Protein AF-A0A535CBQ9-F1 (afdb_monomer_lite)

Radius of gyration: 22.95 Å; chains: 1; bounding box: 47×66×48 Å

Sequence (112 aa):
VPNEHPYEIINRTLRLMNREAAGLNPALQIRPWIQDFGFGPFRKYTATDIHAEMKALRDNGADGWMIWNAAARFTVGALGPPRAGENAGPMTSAPSSAPSGAPAAASPPASP

pLDDT: mean 85.19, std 14.38, range [51.88, 98.06]

Secondary structure (DSSP, 8-state):
-GGG-HHHHHHHHHHHHHHHHHHH-TT-----EEE-S--TTSPPP-HHHHHHHHHHHHHTT----EEE-TT----GGGS-SPPTT--SS---PPP----------PPPPPP-

Foldseek 3Di:
DCLVCLQVVLLVVLVVVQVVCCVVPVPDADAEEGEAADDDPDDTRALVSRVSNVVSCVVSPHPYYHYDDPVPDHRPSNVDDDDVPDDPDDDDDDPDPDPDDDDDDDDDDDDD

Structure (mmCIF, N/CA/C/O backbone):
data_AF-A0A535CBQ9-F1
#
_entry.id   AF-A0A535CBQ9-F1
#
loop_
_atom_site.group_PDB
_atom_site.id
_atom_site.type_symbol
_atom_site.label_atom_id
_atom_site.label_alt_id
_atom_site.label_comp_id
_atom_site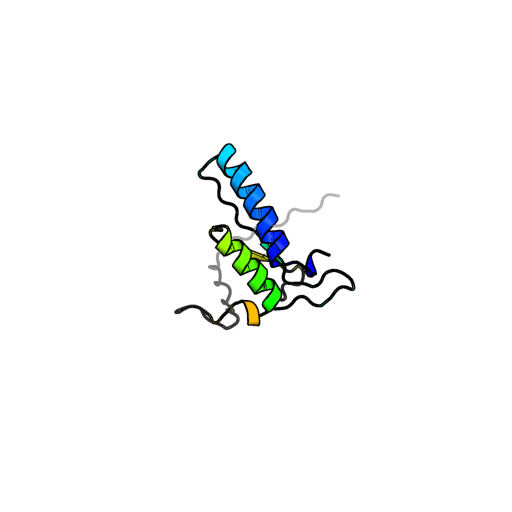.label_asym_id
_atom_site.label_entity_id
_atom_site.label_seq_id
_atom_site.pdbx_PDB_ins_code
_atom_site.Cartn_x
_atom_site.Cartn_y
_atom_site.Cartn_z
_atom_site.occupancy
_atom_site.B_iso_or_equiv
_atom_site.auth_seq_id
_atom_site.auth_comp_id
_atom_site.auth_asym_id
_atom_site.auth_atom_id
_atom_site.pdbx_PDB_model_num
ATOM 1 N N . VAL A 1 1 ? 16.676 0.262 2.140 1.00 74.38 1 VAL A N 1
ATOM 2 C CA . VAL A 1 1 ? 16.004 1.439 1.509 1.00 74.38 1 VAL A CA 1
ATOM 3 C C . VAL A 1 1 ? 14.507 1.153 1.399 1.00 74.38 1 VAL A C 1
ATOM 5 O O . VAL A 1 1 ? 14.196 -0.029 1.338 1.00 74.38 1 VAL A O 1
ATOM 8 N N . PRO A 1 2 ? 13.561 2.123 1.396 1.00 72.69 2 PRO A N 1
ATOM 9 C CA . PRO A 1 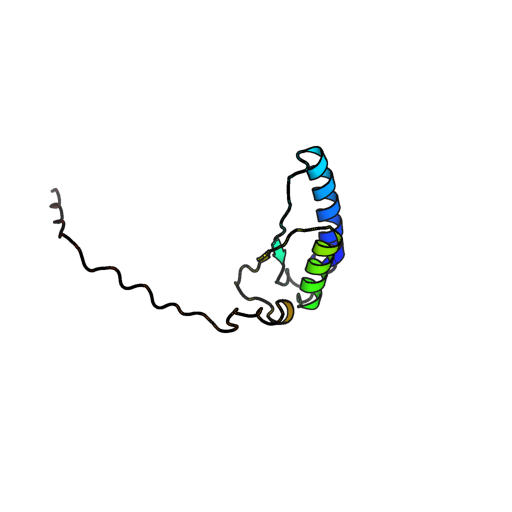2 ? 12.132 1.786 1.430 1.00 72.69 2 PRO A CA 1
ATOM 10 C C . PRO A 1 2 ? 11.666 0.782 0.368 1.00 72.69 2 PRO A C 1
ATOM 12 O O . PRO A 1 2 ? 10.974 -0.178 0.689 1.00 72.69 2 PRO A O 1
ATOM 15 N N . ASN A 1 3 ? 12.175 0.916 -0.858 1.00 80.88 3 ASN A N 1
ATOM 16 C CA . ASN A 1 3 ? 11.904 -0.006 -1.963 1.00 80.88 3 ASN A CA 1
ATOM 17 C C . ASN A 1 3 ? 12.283 -1.474 -1.693 1.00 80.88 3 ASN A C 1
ATOM 19 O O . ASN A 1 3 ? 11.853 -2.350 -2.430 1.00 80.88 3 ASN A O 1
ATOM 23 N N . GLU A 1 4 ? 13.101 -1.779 -0.688 1.00 87.94 4 GLU A N 1
ATOM 24 C CA . GLU A 1 4 ? 13.526 -3.150 -0.365 1.00 87.94 4 GLU A CA 1
ATOM 25 C C . GLU A 1 4 ? 12.613 -3.836 0.655 1.00 87.94 4 GLU A C 1
ATOM 27 O O . GLU A 1 4 ? 12.726 -5.042 0.844 1.00 87.94 4 GLU A O 1
ATOM 32 N N . HIS A 1 5 ? 11.693 -3.089 1.271 1.00 93.31 5 HIS A N 1
ATOM 33 C CA . HIS A 1 5 ? 10.844 -3.570 2.360 1.00 93.31 5 HIS A CA 1
ATOM 34 C C . HIS A 1 5 ? 9.375 -3.136 2.195 1.00 93.31 5 HIS A C 1
ATOM 36 O O . HIS A 1 5 ? 8.824 -2.490 3.095 1.00 93.31 5 HIS A O 1
ATOM 42 N N . PRO A 1 6 ? 8.735 -3.439 1.045 1.00 94.81 6 PRO A N 1
ATOM 43 C CA . PRO A 1 6 ? 7.378 -2.976 0.747 1.00 94.81 6 PRO A CA 1
ATOM 44 C C . PRO A 1 6 ? 6.365 -3.435 1.807 1.00 94.81 6 PRO A C 1
ATOM 46 O O . PRO A 1 6 ? 5.586 -2.636 2.325 1.00 94.81 6 PRO A O 1
ATOM 49 N N . TYR A 1 7 ? 6.419 -4.703 2.224 1.00 97.19 7 TYR A N 1
ATOM 50 C CA . TYR A 1 7 ? 5.514 -5.211 3.256 1.00 97.19 7 TYR A CA 1
ATOM 51 C C . TYR A 1 7 ? 5.829 -4.619 4.635 1.00 97.19 7 TYR A C 1
ATOM 53 O O . TYR A 1 7 ? 4.937 -4.141 5.335 1.00 97.19 7 TYR A O 1
ATOM 61 N N . GLU A 1 8 ? 7.091 -4.677 5.066 1.00 97.31 8 GLU A N 1
ATOM 62 C CA . GLU A 1 8 ? 7.479 -4.395 6.449 1.00 97.31 8 GLU A CA 1
ATOM 63 C C . GLU A 1 8 ? 7.242 -2.937 6.822 1.00 97.31 8 GLU A C 1
ATOM 65 O O . GLU A 1 8 ? 6.835 -2.655 7.952 1.00 97.31 8 GLU A O 1
ATOM 70 N N . ILE A 1 9 ? 7.470 -2.021 5.879 1.00 95.31 9 ILE A N 1
ATOM 71 C CA . ILE A 1 9 ? 7.249 -0.594 6.099 1.00 95.31 9 ILE A CA 1
ATOM 72 C C . ILE A 1 9 ? 5.767 -0.331 6.311 1.00 95.31 9 ILE A C 1
ATOM 74 O O . ILE A 1 9 ? 5.413 0.205 7.359 1.00 95.31 9 ILE A O 1
ATOM 78 N N . ILE A 1 10 ? 4.908 -0.776 5.391 1.00 96.81 10 ILE A N 1
ATOM 79 C CA . ILE A 1 10 ? 3.455 -0.600 5.504 1.00 96.81 10 ILE A CA 1
ATOM 80 C C . ILE A 1 10 ? 2.914 -1.274 6.766 1.00 96.81 10 ILE A C 1
ATOM 82 O O . ILE A 1 10 ? 2.129 -0.685 7.506 1.00 96.81 10 ILE A O 1
ATOM 86 N N . ASN A 1 11 ? 3.369 -2.492 7.061 1.00 98.00 11 ASN A N 1
ATOM 87 C CA . ASN A 1 11 ? 2.929 -3.222 8.242 1.00 98.00 11 ASN A CA 1
ATOM 88 C C . ASN A 1 11 ? 3.317 -2.490 9.533 1.00 98.00 11 ASN A C 1
ATOM 90 O O . ASN A 1 11 ? 2.507 -2.366 10.449 1.00 98.00 11 ASN A O 1
ATOM 94 N N . ARG A 1 12 ? 4.546 -1.975 9.628 1.00 97.44 12 ARG A N 1
ATOM 95 C CA . ARG A 1 12 ? 4.991 -1.252 10.824 1.00 97.44 12 ARG A CA 1
ATOM 96 C C . ARG A 1 12 ? 4.282 0.092 10.975 1.00 97.44 12 ARG A C 1
ATOM 98 O O . ARG A 1 12 ? 3.871 0.420 12.088 1.00 97.44 12 ARG A O 1
ATOM 105 N N . THR A 1 13 ? 4.156 0.863 9.895 1.00 96.19 13 THR A N 1
ATOM 106 C CA . THR A 1 13 ? 3.539 2.195 9.940 1.00 96.19 13 THR A CA 1
ATOM 107 C C . THR A 1 13 ? 2.056 2.098 10.251 1.00 96.19 13 THR A C 1
ATOM 109 O O . THR A 1 13 ? 1.590 2.785 11.156 1.00 96.19 13 THR A O 1
ATOM 112 N N . LEU A 1 14 ? 1.324 1.197 9.598 1.00 96.69 14 LEU A N 1
ATOM 113 C CA . LEU A 1 14 ? -0.118 1.109 9.784 1.00 96.69 14 LEU A CA 1
ATOM 114 C C . LEU A 1 14 ? -0.496 0.561 11.168 1.00 96.69 14 LEU A C 1
ATOM 116 O O . LEU A 1 14 ? -1.426 1.079 11.776 1.00 96.69 14 LEU A O 1
ATOM 120 N N . ARG A 1 15 ? 0.268 -0.384 11.741 1.00 96.88 15 ARG A N 1
ATOM 121 C CA . ARG A 1 15 ? 0.080 -0.793 13.152 1.00 96.88 15 ARG A CA 1
ATOM 122 C C . ARG A 1 15 ? 0.223 0.373 14.112 1.00 96.88 15 ARG A C 1
ATOM 124 O O . ARG A 1 15 ? -0.577 0.513 15.034 1.00 96.88 15 ARG A O 1
ATOM 131 N N . LEU A 1 16 ? 1.268 1.177 13.912 1.00 97.00 16 LEU A N 1
ATOM 132 C CA . LEU A 1 16 ? 1.522 2.345 14.741 1.00 97.00 16 LEU A CA 1
ATOM 133 C C . LEU A 1 16 ? 0.360 3.330 14.614 1.00 97.00 16 LEU A C 1
ATOM 135 O O . LEU A 1 16 ? -0.248 3.684 15.616 1.00 97.00 16 LEU A O 1
ATOM 139 N N . MET A 1 17 ? 0.011 3.706 13.386 1.00 96.00 17 MET A N 1
ATOM 140 C CA . MET A 1 17 ? -1.033 4.692 13.128 1.00 96.00 17 MET A CA 1
ATOM 141 C C . MET A 1 17 ? -2.411 4.227 13.610 1.00 96.00 17 MET A C 1
ATOM 143 O O . MET A 1 17 ? -3.122 5.026 14.206 1.00 96.00 17 MET A O 1
ATOM 147 N N . ASN A 1 18 ? -2.774 2.953 13.433 1.00 95.12 18 ASN A N 1
ATOM 148 C CA . ASN A 1 18 ? -4.039 2.406 13.936 1.00 95.12 18 ASN A CA 1
ATOM 149 C C . ASN A 1 18 ? -4.118 2.461 15.467 1.00 95.12 18 ASN A C 1
ATOM 151 O O . ASN A 1 18 ? -5.170 2.778 16.020 1.00 95.12 18 ASN A O 1
ATOM 155 N N . ARG A 1 19 ? -3.007 2.189 16.165 1.00 94.81 19 ARG A N 1
ATOM 156 C CA . ARG A 1 19 ? -2.950 2.300 17.627 1.00 94.81 19 ARG A CA 1
ATOM 157 C C . ARG A 1 19 ? -3.153 3.743 18.087 1.00 94.81 19 ARG A C 1
ATOM 159 O O . ARG A 1 19 ? -3.948 3.977 18.991 1.00 94.81 19 ARG A O 1
ATOM 166 N N . GLU A 1 20 ? -2.453 4.692 17.468 1.00 95.44 20 GLU A N 1
ATOM 167 C CA . GLU A 1 20 ? -2.603 6.113 17.807 1.00 95.44 20 GLU A CA 1
ATOM 168 C C . GLU A 1 20 ? -4.016 6.621 17.463 1.00 95.44 20 GLU A C 1
ATOM 170 O O . GLU A 1 20 ? -4.642 7.316 18.259 1.00 95.44 20 GLU A O 1
ATOM 175 N N . ALA A 1 21 ? -4.568 6.206 16.317 1.00 94.75 21 ALA A N 1
ATOM 176 C CA . ALA A 1 21 ? -5.922 6.548 15.889 1.00 94.75 21 ALA A CA 1
ATOM 177 C C . ALA A 1 21 ? -6.986 6.077 16.887 1.00 94.75 21 ALA A C 1
ATOM 179 O O . ALA A 1 21 ? -7.874 6.854 17.234 1.00 94.75 21 ALA A O 1
ATOM 180 N N . ALA A 1 22 ? -6.867 4.849 17.401 1.00 92.88 22 ALA A N 1
ATOM 181 C CA . ALA A 1 22 ? -7.800 4.302 18.384 1.00 92.88 22 ALA A CA 1
ATOM 182 C C . ALA A 1 22 ? -7.843 5.120 19.688 1.00 92.88 22 ALA A C 1
ATOM 184 O O . ALA A 1 22 ? -8.902 5.222 20.305 1.00 92.88 22 ALA A O 1
ATOM 185 N N . GLY A 1 23 ? -6.717 5.724 20.088 1.00 93.25 23 GLY A N 1
ATOM 186 C CA . GLY A 1 23 ? -6.648 6.613 21.251 1.00 93.25 23 GLY A CA 1
ATOM 187 C C . GLY A 1 23 ? -7.260 7.999 21.021 1.00 93.25 23 GLY A C 1
ATOM 188 O O . GLY A 1 23 ? -7.654 8.653 21.982 1.00 93.25 23 GLY A O 1
ATOM 189 N N . LEU A 1 24 ? -7.358 8.444 19.763 1.00 94.44 24 LEU A N 1
ATOM 190 C CA . LEU A 1 24 ? -7.899 9.755 19.388 1.00 94.44 24 LEU A CA 1
ATOM 191 C C . LEU A 1 24 ? -9.394 9.693 19.063 1.00 94.44 24 LEU A C 1
ATOM 193 O O . LEU A 1 24 ? -10.185 10.482 19.574 1.00 94.44 24 LEU A O 1
ATOM 197 N N . ASN A 1 25 ? -9.778 8.774 18.179 1.00 93.94 25 ASN A N 1
ATOM 198 C CA . ASN A 1 25 ? -11.151 8.551 17.757 1.00 93.94 25 ASN A CA 1
ATOM 199 C C . ASN A 1 25 ? -11.288 7.119 17.206 1.00 93.94 25 ASN A C 1
ATOM 201 O O . ASN A 1 25 ? -10.780 6.846 16.116 1.00 93.94 25 ASN A O 1
ATOM 205 N N . PRO A 1 26 ? -12.030 6.225 17.884 1.00 89.56 26 PRO A N 1
ATOM 206 C CA . PRO A 1 26 ? -12.236 4.849 17.429 1.00 89.56 26 PRO A CA 1
ATOM 207 C C . PRO A 1 26 ? -12.882 4.705 16.042 1.00 89.56 26 PRO A C 1
ATOM 209 O O . PRO A 1 26 ? -12.762 3.650 15.429 1.00 89.56 26 PRO A O 1
ATOM 212 N N . ALA A 1 27 ? -13.567 5.737 15.539 1.00 93.12 27 ALA A N 1
ATOM 213 C CA . ALA A 1 27 ? -14.165 5.738 14.202 1.00 93.12 27 ALA A CA 1
ATOM 214 C C . ALA A 1 27 ? -13.204 6.218 13.096 1.00 93.12 27 ALA A C 1
ATOM 216 O O . ALA A 1 27 ? -13.576 6.230 11.922 1.00 93.12 27 ALA A O 1
ATOM 217 N N . LEU A 1 28 ? -11.989 6.657 13.443 1.00 93.62 28 LEU A N 1
ATOM 218 C CA . LEU A 1 28 ? -11.018 7.147 12.470 1.00 93.62 28 LEU A CA 1
ATOM 219 C C . LEU A 1 28 ? -10.489 5.992 11.617 1.00 93.62 28 LEU A C 1
ATOM 221 O O . LEU A 1 28 ? -10.030 4.977 12.133 1.00 93.62 28 LEU A O 1
ATOM 225 N N . GLN A 1 29 ? -10.498 6.185 10.299 1.00 92.50 29 GLN A N 1
ATOM 226 C CA . GLN A 1 29 ? -9.972 5.220 9.339 1.00 92.50 29 GLN A CA 1
ATOM 227 C C . GLN A 1 29 ? -8.800 5.806 8.557 1.00 92.50 29 GLN A C 1
ATOM 229 O O . GLN A 1 29 ? -8.858 6.939 8.078 1.00 92.50 29 GLN A O 1
ATOM 234 N N . ILE A 1 30 ? -7.754 5.006 8.378 1.00 94.69 30 ILE A N 1
ATOM 235 C CA . ILE A 1 30 ? -6.567 5.368 7.603 1.00 94.69 30 ILE A CA 1
ATOM 236 C C . ILE A 1 30 ? -6.638 4.661 6.249 1.00 94.69 30 ILE A C 1
ATOM 238 O O . ILE A 1 30 ? -6.764 3.439 6.196 1.00 94.69 30 ILE A O 1
ATOM 242 N N . ARG A 1 31 ? -6.533 5.424 5.152 1.00 95.62 31 ARG A N 1
ATOM 243 C CA . ARG A 1 31 ? -6.503 4.904 3.771 1.00 95.62 31 ARG A CA 1
ATOM 244 C C . ARG A 1 31 ? -5.204 5.319 3.083 1.00 95.62 31 ARG A C 1
ATOM 246 O O . ARG A 1 31 ? -5.111 6.446 2.595 1.00 95.62 31 ARG A O 1
ATOM 253 N N . PRO A 1 32 ? -4.182 4.450 3.083 1.00 95.75 32 PRO A N 1
ATOM 254 C CA . PRO A 1 32 ? -2.865 4.802 2.568 1.00 95.75 32 PRO A CA 1
ATOM 255 C C . PRO A 1 32 ? -2.822 4.955 1.049 1.00 95.75 32 PRO A C 1
ATOM 257 O O . PRO A 1 32 ? -3.582 4.322 0.309 1.00 95.75 32 PRO A O 1
ATOM 260 N N . TRP A 1 33 ? -1.878 5.773 0.592 1.00 96.06 33 TRP A N 1
ATOM 261 C CA . TRP A 1 33 ? -1.424 5.775 -0.794 1.00 96.06 33 TRP A CA 1
ATOM 262 C C . TRP A 1 33 ? -0.182 4.887 -0.891 1.00 96.06 33 TRP A C 1
ATOM 264 O O . TRP A 1 33 ? 0.746 5.056 -0.101 1.00 96.06 33 TRP A O 1
ATOM 274 N N . ILE A 1 34 ? -0.182 3.940 -1.826 1.00 95.56 34 ILE A N 1
ATOM 275 C CA . ILE A 1 34 ? 0.887 2.958 -2.039 1.00 95.56 34 ILE A CA 1
ATOM 276 C C . ILE A 1 34 ? 1.681 3.271 -3.306 1.00 95.56 34 ILE A C 1
ATOM 278 O O . ILE A 1 34 ? 1.155 3.856 -4.256 1.00 95.56 34 ILE A O 1
ATOM 282 N N . GLN A 1 35 ? 2.962 2.922 -3.300 1.00 94.19 35 GLN A N 1
ATOM 283 C CA . GLN A 1 35 ? 3.918 3.341 -4.321 1.00 94.19 35 GLN A CA 1
ATOM 284 C C . GLN A 1 35 ? 3.867 2.424 -5.551 1.00 94.19 35 GLN A C 1
ATOM 286 O O . GLN A 1 35 ? 3.767 1.210 -5.429 1.00 94.19 35 GLN A O 1
ATOM 291 N N . ASP A 1 36 ? 4.019 2.996 -6.748 1.00 95.12 36 ASP A N 1
ATOM 292 C CA . ASP A 1 36 ? 4.212 2.234 -7.993 1.00 95.12 36 ASP A CA 1
ATOM 293 C C . ASP A 1 36 ? 5.324 2.844 -8.858 1.00 95.12 36 ASP A C 1
ATOM 295 O O . ASP A 1 36 ? 5.151 3.168 -10.029 1.00 95.12 36 ASP A O 1
ATOM 299 N N . PHE A 1 37 ? 6.484 3.091 -8.249 1.00 92.50 37 PHE A N 1
ATOM 300 C CA . PHE A 1 37 ? 7.679 3.564 -8.949 1.00 92.50 37 PHE A CA 1
ATOM 301 C C . PHE A 1 37 ? 8.962 3.140 -8.229 1.00 92.50 37 PHE A C 1
ATOM 303 O O . PHE A 1 37 ? 8.972 2.811 -7.045 1.00 92.50 37 PHE A O 1
ATOM 310 N N . GLY A 1 38 ? 10.076 3.134 -8.963 1.00 88.00 38 GLY A N 1
ATOM 311 C CA . GLY A 1 38 ? 11.412 2.965 -8.394 1.00 88.00 38 GLY A CA 1
ATOM 312 C C . GLY A 1 38 ? 11.942 4.285 -7.832 1.00 88.00 38 GLY A C 1
ATOM 313 O O . GLY A 1 38 ? 11.750 5.330 -8.446 1.00 88.00 38 GLY A O 1
ATOM 314 N N . PHE A 1 39 ? 12.632 4.245 -6.693 1.00 83.06 39 PHE A N 1
ATOM 315 C CA . PHE A 1 39 ? 13.322 5.406 -6.139 1.00 83.06 39 PHE A CA 1
ATOM 316 C C . PHE A 1 39 ? 14.811 5.329 -6.494 1.00 83.06 39 PHE A C 1
ATOM 318 O O . PHE A 1 39 ? 15.437 4.297 -6.273 1.00 83.06 39 PHE A O 1
ATOM 325 N N . GLY A 1 40 ? 15.386 6.408 -7.030 1.00 83.50 40 GLY A N 1
ATOM 326 C CA . GLY A 1 40 ? 16.832 6.538 -7.251 1.00 83.50 40 GLY A CA 1
ATOM 327 C C . GLY A 1 40 ? 17.490 5.383 -8.037 1.00 83.50 40 GLY A C 1
ATOM 328 O O . GLY A 1 40 ? 16.866 4.813 -8.932 1.00 83.50 40 GLY A O 1
ATOM 329 N N . PRO A 1 41 ? 18.754 5.031 -7.722 1.00 84.88 41 PRO A N 1
ATOM 330 C CA . PRO A 1 41 ? 19.498 3.959 -8.391 1.00 84.88 41 PRO A CA 1
ATOM 331 C C . PRO A 1 41 ? 19.175 2.555 -7.841 1.00 84.88 41 PRO A C 1
ATOM 333 O O . PRO A 1 41 ? 19.923 1.610 -8.086 1.00 84.88 41 PRO A O 1
ATOM 336 N N . PHE A 1 42 ? 18.109 2.410 -7.048 1.00 85.00 42 PHE A N 1
ATOM 337 C CA . PHE A 1 42 ? 17.757 1.140 -6.415 1.00 85.00 42 PHE A CA 1
ATOM 338 C C . PHE A 1 42 ? 17.041 0.202 -7.391 1.00 85.00 42 PHE A C 1
ATOM 340 O O . PHE A 1 42 ? 16.743 0.549 -8.537 1.00 85.00 42 PHE A O 1
ATOM 347 N N . ARG A 1 43 ? 16.761 -1.024 -6.934 1.00 88.06 43 ARG A N 1
ATOM 348 C CA . ARG A 1 43 ? 16.054 -2.020 -7.745 1.00 88.06 43 ARG A CA 1
ATOM 349 C C . ARG A 1 43 ? 14.726 -1.475 -8.281 1.00 88.06 43 ARG A C 1
ATOM 351 O O . ARG A 1 43 ? 14.054 -0.661 -7.640 1.00 88.06 43 ARG A O 1
ATOM 358 N N . LYS A 1 44 ? 14.314 -1.999 -9.437 1.00 88.50 44 LYS A N 1
ATOM 359 C CA . LYS A 1 44 ? 12.999 -1.704 -10.010 1.00 88.50 44 LYS A CA 1
ATOM 360 C C . LYS A 1 44 ? 11.894 -2.158 -9.057 1.00 88.50 44 LYS A C 1
ATOM 362 O O . LYS A 1 44 ? 11.992 -3.224 -8.448 1.00 88.50 44 LYS A O 1
ATOM 367 N N . TYR A 1 45 ? 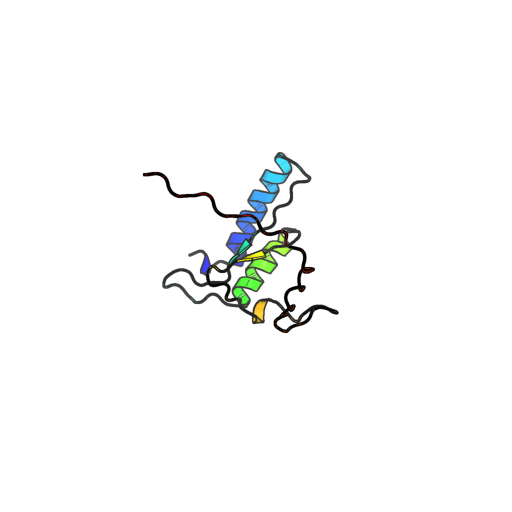10.863 -1.329 -8.975 1.00 92.62 45 TYR A N 1
ATOM 368 C CA . TYR A 1 45 ? 9.619 -1.640 -8.288 1.00 92.62 45 TYR A CA 1
ATOM 369 C C . TYR A 1 45 ? 8.728 -2.458 -9.229 1.00 92.62 45 TYR A C 1
ATOM 371 O O . TYR A 1 45 ? 8.706 -2.206 -10.436 1.00 92.62 45 TYR A O 1
ATOM 379 N N . THR A 1 46 ? 8.071 -3.483 -8.703 1.00 94.69 46 THR A N 1
ATOM 380 C CA . THR A 1 46 ? 7.391 -4.522 -9.485 1.00 94.69 46 THR A CA 1
ATOM 381 C C . THR A 1 46 ? 5.986 -4.790 -8.959 1.00 94.69 46 THR A C 1
ATOM 383 O O . THR A 1 46 ? 5.634 -4.373 -7.859 1.00 94.69 46 THR A O 1
ATOM 386 N N . ALA A 1 47 ? 5.191 -5.556 -9.714 1.00 96.00 47 ALA A N 1
ATOM 387 C CA . ALA A 1 47 ? 3.861 -5.981 -9.272 1.00 96.00 47 ALA A CA 1
ATOM 388 C C . ALA A 1 47 ? 3.896 -6.722 -7.922 1.00 96.00 47 ALA A C 1
ATOM 390 O O . ALA A 1 47 ? 3.036 -6.490 -7.078 1.00 96.00 47 ALA A O 1
ATOM 391 N N . THR A 1 48 ? 4.924 -7.547 -7.691 1.00 95.94 48 THR A N 1
ATOM 392 C CA . THR A 1 48 ? 5.129 -8.267 -6.426 1.00 95.94 48 THR A CA 1
ATOM 393 C C . THR A 1 48 ? 5.279 -7.316 -5.242 1.00 95.94 48 THR A C 1
ATOM 395 O O . THR A 1 48 ? 4.778 -7.602 -4.158 1.00 95.94 48 THR A O 1
ATOM 398 N N . ASP A 1 49 ? 5.933 -6.174 -5.448 1.00 96.00 49 ASP A N 1
ATOM 399 C CA . AS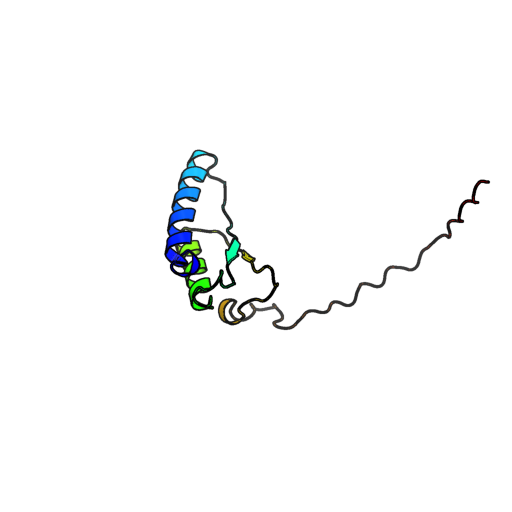P A 1 49 ? 6.136 -5.175 -4.398 1.00 96.00 49 ASP A CA 1
ATOM 400 C C . ASP A 1 49 ? 4.817 -4.492 -4.037 1.00 96.00 49 ASP A C 1
ATOM 402 O O . ASP A 1 49 ? 4.455 -4.417 -2.865 1.00 96.00 49 ASP A O 1
ATOM 406 N N . ILE A 1 50 ? 4.034 -4.116 -5.050 1.00 96.56 50 ILE A N 1
ATOM 407 C CA . ILE A 1 50 ? 2.701 -3.533 -4.859 1.00 96.56 50 ILE A CA 1
ATOM 408 C C . ILE A 1 50 ? 1.787 -4.539 -4.146 1.00 96.56 50 ILE A C 1
ATOM 410 O O . ILE A 1 50 ? 1.084 -4.187 -3.202 1.00 96.56 50 ILE A O 1
ATOM 414 N N . HIS A 1 51 ? 1.814 -5.817 -4.540 1.00 97.00 51 HIS A N 1
ATOM 415 C CA . HIS A 1 51 ? 1.052 -6.872 -3.861 1.00 97.00 51 HIS A CA 1
ATOM 416 C C . HIS A 1 51 ? 1.490 -7.073 -2.412 1.00 97.00 51 HIS A C 1
ATOM 418 O O . HIS A 1 51 ? 0.642 -7.334 -1.558 1.00 97.00 51 HIS A O 1
ATOM 424 N N . ALA A 1 52 ? 2.780 -6.922 -2.113 1.00 97.75 52 ALA A N 1
ATOM 425 C CA . ALA A 1 52 ? 3.289 -6.968 -0.750 1.00 97.75 52 ALA A CA 1
ATOM 426 C C . ALA A 1 52 ? 2.749 -5.797 0.095 1.00 97.75 52 ALA A C 1
ATOM 428 O O . ALA A 1 52 ? 2.297 -6.026 1.218 1.00 97.75 52 ALA A O 1
ATOM 429 N N . GLU A 1 53 ? 2.687 -4.578 -0.453 1.00 97.31 53 GLU A N 1
ATOM 430 C CA . GLU A 1 53 ? 2.049 -3.431 0.213 1.00 97.31 53 GLU A CA 1
ATOM 431 C C . GLU A 1 53 ? 0.541 -3.663 0.414 1.00 97.31 53 GLU A C 1
ATOM 433 O O . GLU A 1 53 ? 0.040 -3.533 1.530 1.00 97.31 53 GLU A O 1
ATOM 438 N N . MET A 1 54 ? -0.185 -4.110 -0.619 1.00 96.88 54 MET A N 1
ATOM 439 C CA . MET A 1 54 ? -1.613 -4.456 -0.518 1.00 96.88 54 MET A CA 1
ATOM 440 C C . MET A 1 54 ? -1.884 -5.539 0.534 1.00 96.88 54 MET A C 1
ATOM 442 O O . MET A 1 54 ? -2.895 -5.487 1.241 1.00 96.88 54 MET A O 1
ATOM 446 N N . LYS A 1 55 ? -0.995 -6.533 0.642 1.00 97.56 55 LYS A N 1
ATOM 447 C CA . LYS A 1 55 ? -1.083 -7.578 1.664 1.00 97.56 55 LYS A CA 1
ATOM 448 C C . LYS A 1 55 ? -0.891 -6.985 3.057 1.00 97.56 55 LYS A C 1
ATOM 450 O O . LYS A 1 55 ? -1.713 -7.247 3.927 1.00 97.56 55 LYS A O 1
ATOM 455 N N . ALA A 1 56 ? 0.135 -6.159 3.259 1.00 98.06 56 ALA A N 1
ATOM 456 C CA . ALA A 1 56 ? 0.373 -5.496 4.539 1.00 98.06 56 ALA A CA 1
ATOM 457 C C . ALA A 1 56 ? -0.814 -4.620 4.962 1.00 98.06 56 ALA A C 1
ATOM 459 O O . ALA A 1 56 ? -1.200 -4.634 6.128 1.00 98.06 56 ALA A O 1
ATOM 460 N N . LEU A 1 57 ? -1.436 -3.902 4.025 1.00 97.75 57 LEU A N 1
ATOM 461 C CA . LEU A 1 57 ? -2.652 -3.131 4.284 1.00 97.75 57 LEU A CA 1
ATOM 462 C C . LEU A 1 57 ? -3.798 -4.019 4.783 1.00 97.75 57 LEU A C 1
ATOM 464 O O . LEU A 1 57 ? -4.414 -3.720 5.805 1.00 97.75 57 LEU A O 1
ATOM 468 N N . ARG A 1 58 ? -4.048 -5.137 4.092 1.00 96.56 58 ARG A N 1
ATOM 469 C CA . ARG A 1 58 ? -5.096 -6.099 4.458 1.00 96.56 58 ARG A CA 1
ATOM 470 C C . ARG A 1 58 ? -4.851 -6.720 5.830 1.00 96.56 58 ARG A C 1
ATOM 472 O O . ARG A 1 58 ? -5.768 -6.773 6.643 1.00 96.56 58 ARG A O 1
ATOM 479 N N . ASP A 1 59 ? -3.619 -7.138 6.101 1.00 97.94 59 ASP A N 1
ATOM 480 C CA . ASP A 1 59 ? -3.233 -7.764 7.371 1.00 97.94 59 ASP A CA 1
ATOM 481 C C . ASP A 1 59 ? -3.362 -6.804 8.568 1.00 97.94 59 ASP A C 1
ATOM 483 O O . ASP A 1 59 ? -3.399 -7.245 9.714 1.00 97.94 59 ASP A O 1
ATOM 487 N N . ASN A 1 60 ? -3.449 -5.496 8.309 1.00 97.06 60 ASN A N 1
ATOM 488 C CA . ASN A 1 60 ? -3.644 -4.454 9.316 1.00 97.06 60 ASN A CA 1
ATOM 489 C C . ASN A 1 60 ? -5.040 -3.813 9.263 1.00 97.06 60 ASN A C 1
ATOM 491 O O . ASN A 1 60 ? -5.244 -2.756 9.856 1.00 97.06 60 ASN A O 1
ATOM 495 N N . GLY A 1 61 ? -5.998 -4.445 8.576 1.00 95.00 61 GLY A N 1
ATOM 496 C CA . GLY A 1 61 ? -7.400 -4.025 8.580 1.00 95.00 61 GLY A CA 1
ATOM 497 C C . GLY A 1 61 ? -7.672 -2.708 7.851 1.00 95.00 61 GLY A C 1
ATOM 498 O O . GLY A 1 61 ? -8.609 -2.005 8.209 1.00 95.00 61 GLY A O 1
ATOM 499 N N . ALA A 1 62 ? -6.855 -2.337 6.859 1.00 95.44 62 ALA A N 1
ATOM 500 C CA . ALA A 1 62 ? -7.134 -1.155 6.051 1.00 95.44 62 ALA A CA 1
ATOM 501 C C . ALA A 1 62 ? -8.383 -1.359 5.180 1.00 95.44 62 ALA A C 1
ATOM 503 O O . ALA A 1 62 ? -8.420 -2.247 4.323 1.00 95.44 62 ALA A O 1
ATOM 504 N N . ASP A 1 63 ? -9.346 -0.449 5.310 1.00 91.25 63 ASP A N 1
ATOM 505 C CA . ASP A 1 63 ? -10.522 -0.371 4.443 1.00 91.25 63 ASP A CA 1
ATOM 506 C C . ASP A 1 63 ? -10.186 0.360 3.132 1.00 91.25 63 ASP A C 1
ATOM 508 O O . ASP A 1 63 ? -10.741 1.404 2.800 1.00 91.25 63 ASP A O 1
ATOM 512 N N . GLY A 1 64 ? -9.239 -0.171 2.363 1.00 91.44 64 GLY A N 1
ATOM 513 C CA . GLY A 1 64 ? -8.870 0.349 1.043 1.00 91.44 64 GLY A CA 1
ATOM 514 C C . GLY A 1 64 ? -7.624 1.239 1.005 1.00 91.44 64 GLY A C 1
ATOM 515 O O . GLY A 1 64 ? -7.015 1.572 2.021 1.00 91.44 64 GLY A O 1
ATOM 516 N N . TRP A 1 65 ? -7.224 1.568 -0.223 1.00 95.94 65 TRP A N 1
ATOM 517 C CA . TRP A 1 65 ? -5.964 2.229 -0.565 1.00 95.94 65 TRP A CA 1
ATOM 518 C C . TRP A 1 65 ? -6.028 2.836 -1.970 1.00 95.94 65 TRP A C 1
ATOM 520 O O . TRP A 1 65 ? -6.932 2.528 -2.748 1.00 95.94 65 TRP A O 1
ATOM 530 N N . MET A 1 66 ? -5.051 3.681 -2.297 1.00 96.00 66 MET A N 1
ATOM 531 C CA . MET A 1 66 ? -4.858 4.274 -3.626 1.00 96.00 66 MET A CA 1
ATOM 532 C C . MET A 1 66 ? -3.439 3.976 -4.118 1.00 96.00 66 MET A C 1
ATOM 534 O O . MET A 1 66 ? -2.506 4.115 -3.338 1.00 96.00 66 MET A O 1
ATOM 538 N N . ILE A 1 67 ? -3.240 3.615 -5.386 1.00 95.62 67 ILE A N 1
ATOM 539 C CA . ILE A 1 67 ? -1.886 3.570 -5.966 1.00 95.62 67 ILE A CA 1
ATOM 540 C C . ILE A 1 67 ? -1.499 4.965 -6.452 1.00 95.62 67 ILE A C 1
ATOM 542 O O . ILE A 1 67 ? -2.290 5.642 -7.108 1.00 95.62 67 ILE A O 1
ATOM 546 N N . TRP A 1 68 ? -0.267 5.376 -6.165 1.00 94.88 68 TRP A N 1
ATOM 547 C CA . TRP A 1 68 ? 0.278 6.657 -6.585 1.00 94.88 68 TRP A CA 1
ATOM 548 C C . TRP A 1 68 ? 1.561 6.498 -7.413 1.00 94.88 68 TRP A C 1
ATOM 550 O O . TRP A 1 68 ? 2.511 5.814 -7.026 1.00 94.88 68 TRP A O 1
ATOM 560 N N . ASN A 1 69 ? 1.595 7.190 -8.554 1.00 94.19 69 ASN A N 1
ATOM 561 C CA . ASN A 1 69 ? 2.784 7.378 -9.379 1.00 94.19 69 ASN A CA 1
ATOM 562 C C . ASN A 1 69 ? 2.736 8.767 -10.031 1.00 94.19 69 ASN A C 1
ATOM 564 O O . ASN A 1 69 ? 1.790 9.075 -10.755 1.00 94.19 69 ASN A O 1
ATOM 568 N N . ALA A 1 70 ? 3.774 9.583 -9.828 1.00 92.50 70 ALA A N 1
ATOM 569 C CA . ALA A 1 70 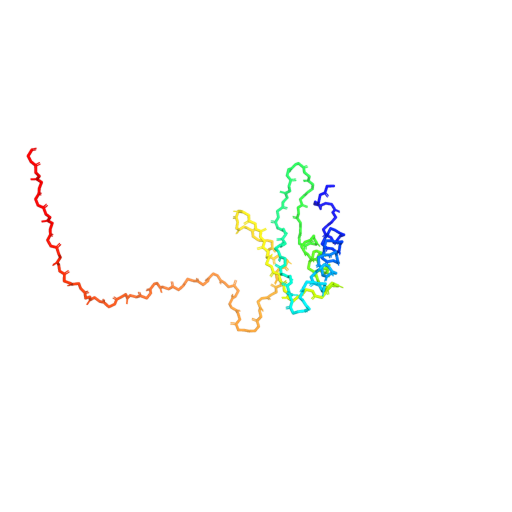? 3.881 10.923 -10.410 1.00 92.50 70 ALA A CA 1
ATOM 570 C C . ALA A 1 70 ? 3.829 10.938 -11.951 1.00 92.50 70 ALA A C 1
ATOM 572 O O . ALA A 1 70 ? 3.352 11.900 -12.543 1.00 92.50 70 ALA A O 1
ATOM 573 N N . ALA A 1 71 ? 4.287 9.869 -12.609 1.00 92.94 71 ALA A N 1
ATOM 574 C CA . ALA A 1 71 ? 4.227 9.727 -14.061 1.00 92.94 71 ALA A CA 1
ATOM 575 C C . ALA A 1 71 ? 2.859 9.236 -14.574 1.00 92.94 71 ALA A C 1
ATOM 577 O O . ALA A 1 71 ? 2.702 9.078 -15.783 1.00 92.94 71 ALA A O 1
ATOM 578 N N . ALA A 1 72 ? 1.903 8.933 -13.683 1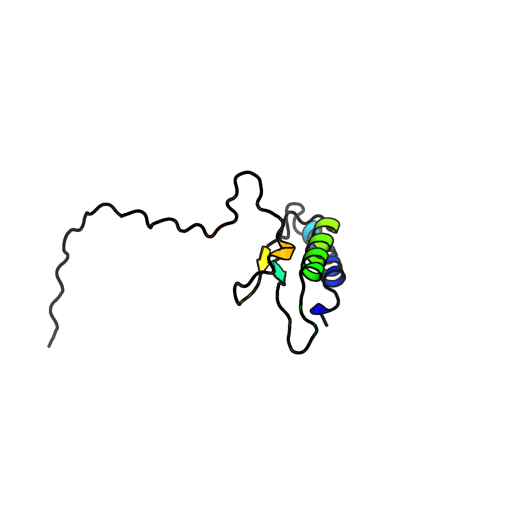.00 92.69 72 ALA A N 1
ATOM 579 C CA . ALA A 1 72 ? 0.619 8.300 -14.006 1.00 92.69 72 ALA A CA 1
ATOM 580 C C . ALA A 1 72 ? 0.755 6.990 -14.817 1.00 92.69 72 ALA A C 1
ATOM 582 O O . ALA A 1 72 ? -0.116 6.628 -15.607 1.00 92.69 72 ALA A O 1
ATOM 583 N N . ARG A 1 73 ? 1.870 6.269 -14.635 1.00 91.25 73 ARG A N 1
ATOM 584 C CA . ARG A 1 73 ? 2.131 4.974 -15.274 1.00 91.25 73 ARG A CA 1
ATOM 585 C C . ARG A 1 73 ? 1.976 3.881 -14.234 1.00 91.25 73 ARG A C 1
ATOM 587 O O . ARG A 1 73 ? 2.784 3.803 -13.319 1.00 91.25 73 ARG A O 1
ATOM 594 N N . PHE A 1 74 ? 0.963 3.044 -14.397 1.00 92.94 74 PHE A N 1
ATOM 595 C CA . PHE A 1 74 ? 0.652 2.012 -13.417 1.00 92.94 74 PHE A CA 1
ATOM 596 C C . PHE A 1 74 ? 1.052 0.621 -13.904 1.00 92.94 74 PHE A C 1
ATOM 598 O O . PHE A 1 74 ? 0.889 0.276 -15.079 1.00 92.94 74 PHE A O 1
ATOM 605 N N . THR A 1 75 ? 1.563 -0.192 -12.988 1.00 94.19 75 THR A N 1
ATOM 606 C CA . THR A 1 75 ? 1.918 -1.587 -13.213 1.00 94.19 75 THR A CA 1
ATOM 607 C C . THR A 1 75 ? 0.639 -2.415 -13.320 1.00 94.19 75 THR A C 1
ATOM 609 O O . THR A 1 75 ? 0.106 -2.908 -12.330 1.00 94.19 75 THR A O 1
ATOM 612 N N . VAL A 1 76 ? 0.143 -2.599 -14.548 1.00 90.88 76 VAL A N 1
ATOM 613 C CA . VAL A 1 76 ? -1.135 -3.284 -14.838 1.00 90.88 76 VAL A CA 1
ATOM 614 C C . VAL A 1 76 ? -1.217 -4.681 -14.213 1.00 90.88 76 VAL A C 1
ATOM 616 O O . VAL A 1 76 ? -2.267 -5.064 -13.706 1.00 90.88 76 VAL A O 1
ATOM 619 N N . GLY A 1 77 ? -0.100 -5.417 -14.163 1.00 90.75 77 GLY A N 1
ATOM 620 C CA . GLY A 1 77 ? -0.034 -6.737 -13.524 1.00 90.75 77 GLY A CA 1
ATOM 621 C C . GLY A 1 77 ? -0.399 -6.741 -12.031 1.00 90.75 77 GLY A C 1
ATOM 622 O O . GLY A 1 77 ? -0.693 -7.802 -11.487 1.00 90.75 77 GLY A O 1
ATOM 623 N N . ALA A 1 78 ? -0.420 -5.578 -11.373 1.00 92.75 78 ALA A N 1
ATOM 624 C CA . ALA A 1 78 ? -0.833 -5.449 -9.982 1.00 92.75 78 ALA A CA 1
ATOM 625 C C . ALA A 1 78 ? -2.349 -5.251 -9.791 1.00 92.75 78 ALA A C 1
ATOM 627 O O . ALA A 1 78 ? -2.855 -5.556 -8.712 1.00 92.75 78 ALA A O 1
ATOM 628 N N . LEU A 1 79 ? -3.075 -4.765 -10.807 1.00 88.38 79 LEU A N 1
ATOM 629 C CA . LEU A 1 79 ? -4.455 -4.264 -10.674 1.00 88.38 79 LEU A CA 1
ATOM 630 C C . LEU A 1 79 ? -5.541 -5.349 -10.764 1.00 88.38 79 LEU A C 1
ATOM 632 O O . LEU A 1 79 ? -6.695 -5.087 -10.434 1.00 88.38 79 LEU A O 1
ATOM 636 N N . GLY A 1 80 ? -5.175 -6.570 -11.162 1.00 84.19 80 GLY A N 1
ATOM 637 C CA . GLY A 1 80 ? -6.137 -7.638 -11.433 1.00 84.19 80 GLY A CA 1
ATOM 638 C C . GLY A 1 80 ? -7.005 -7.358 -12.671 1.00 84.19 80 GLY A C 1
ATOM 639 O O . GLY A 1 80 ? -6.882 -6.308 -13.304 1.00 84.19 80 GLY A O 1
ATOM 640 N N . PRO A 1 81 ? -7.858 -8.314 -13.072 1.00 84.31 81 PRO A N 1
ATOM 641 C CA . PRO A 1 81 ? -8.828 -8.073 -14.131 1.00 84.31 81 PRO A CA 1
ATOM 642 C C . PRO A 1 81 ? -9.893 -7.060 -13.667 1.00 84.31 81 PRO A C 1
ATOM 644 O O . PRO A 1 81 ? -10.165 -6.974 -12.465 1.00 84.31 81 PRO A O 1
ATOM 647 N N . PRO A 1 82 ? -10.541 -6.339 -14.600 1.00 82.62 82 PRO A N 1
ATOM 648 C CA . PRO A 1 82 ? -11.707 -5.521 -14.280 1.00 82.62 82 PRO A CA 1
ATOM 649 C C . PRO A 1 82 ? -12.782 -6.352 -13.582 1.00 82.62 82 PRO A C 1
ATOM 651 O O . PRO A 1 82 ? -12.967 -7.538 -13.882 1.00 82.62 82 PRO A O 1
ATOM 654 N N . ARG A 1 83 ? -13.520 -5.729 -12.665 1.00 84.31 83 ARG A N 1
ATOM 655 C CA . ARG A 1 83 ? -14.671 -6.380 -12.034 1.00 84.31 83 ARG A CA 1
ATOM 656 C C . ARG A 1 83 ? -15.818 -6.526 -13.031 1.00 84.31 83 ARG A C 1
ATOM 658 O O . ARG A 1 83 ? -15.853 -5.885 -14.079 1.00 84.31 83 ARG A O 1
ATOM 665 N N . ALA A 1 84 ? -16.795 -7.361 -12.686 1.00 86.44 84 ALA A N 1
ATOM 666 C CA . ALA A 1 84 ? -18.012 -7.494 -13.478 1.00 86.44 84 ALA A CA 1
ATOM 667 C C . ALA A 1 84 ? -18.678 -6.117 -13.679 1.00 86.44 84 ALA A C 1
ATOM 669 O O . ALA A 1 84 ? -19.011 -5.441 -12.708 1.00 86.44 84 ALA A O 1
ATOM 670 N N . GLY A 1 85 ? -18.851 -5.713 -14.941 1.00 84.31 85 GLY A N 1
ATOM 671 C CA . GLY A 1 85 ? -19.416 -4.412 -15.320 1.00 84.31 85 GLY A CA 1
ATOM 672 C C . GLY A 1 85 ? -18.400 -3.273 -15.476 1.00 84.31 85 GLY A C 1
ATOM 673 O O . GLY A 1 85 ? -18.775 -2.207 -15.958 1.00 84.31 85 GLY A O 1
ATOM 674 N N . GLU A 1 86 ? -17.126 -3.477 -15.129 1.00 82.94 86 GLU A N 1
ATOM 675 C CA . GLU A 1 86 ? -16.055 -2.512 -15.392 1.00 82.94 86 GLU A CA 1
ATOM 676 C C . GLU A 1 86 ? -15.455 -2.754 -16.791 1.00 82.94 86 GLU A C 1
ATOM 678 O O . GLU A 1 86 ? -15.106 -3.878 -17.157 1.00 82.94 86 GLU A O 1
ATOM 683 N N . ASN A 1 87 ? -15.311 -1.693 -17.589 1.00 76.12 87 ASN A N 1
ATOM 684 C CA . ASN A 1 87 ? -14.636 -1.772 -18.885 1.00 76.12 87 ASN A CA 1
ATOM 685 C C . ASN A 1 87 ? -13.113 -1.717 -18.690 1.00 76.12 87 ASN A C 1
ATOM 687 O O . ASN A 1 87 ? -12.599 -0.790 -18.072 1.00 76.12 87 ASN A O 1
ATOM 691 N N . ALA A 1 88 ? -12.383 -2.675 -19.271 1.00 69.62 88 ALA A N 1
ATOM 692 C CA . ALA A 1 88 ? -10.914 -2.730 -19.218 1.00 69.62 88 ALA A CA 1
ATOM 693 C C . ALA A 1 88 ? -10.214 -1.664 -20.081 1.00 69.62 88 ALA A C 1
ATOM 695 O O . ALA A 1 88 ? -9.004 -1.466 -19.976 1.00 69.62 88 ALA A O 1
ATOM 696 N N . GLY A 1 89 ? -10.952 -1.070 -21.020 1.00 68.31 89 GLY A N 1
ATOM 697 C CA . GLY A 1 89 ? -10.416 -0.173 -22.034 1.00 68.31 89 GLY A CA 1
ATOM 698 C C . GLY A 1 89 ? -10.452 1.297 -21.614 1.00 68.31 89 GLY A C 1
ATOM 699 O O . GLY A 1 89 ? -11.201 1.667 -20.709 1.00 68.31 89 GLY A O 1
ATOM 700 N N . PRO A 1 90 ? -9.685 2.162 -22.300 1.00 66.50 90 PRO A N 1
ATOM 701 C CA . PRO A 1 90 ? -9.808 3.603 -22.131 1.00 66.50 90 PRO A CA 1
ATOM 702 C C . PRO A 1 90 ? -11.249 4.041 -22.431 1.00 66.50 90 PRO A C 1
ATOM 704 O O . PRO A 1 90 ? -11.744 3.876 -23.545 1.00 66.50 90 PRO A O 1
ATOM 707 N N . MET A 1 91 ? -11.931 4.599 -21.428 1.00 57.53 91 MET A N 1
ATOM 708 C CA . MET A 1 91 ? -13.233 5.233 -21.619 1.00 57.53 91 MET A CA 1
ATOM 709 C C . MET A 1 91 ? -13.012 6.647 -22.149 1.00 57.53 91 MET A C 1
ATOM 711 O O . MET A 1 91 ? -12.651 7.556 -21.406 1.00 57.53 91 MET A O 1
ATOM 715 N N . THR A 1 92 ? -13.239 6.844 -23.444 1.00 61.53 92 THR A N 1
ATOM 716 C CA . THR A 1 92 ? -13.440 8.184 -23.996 1.00 61.53 92 THR A CA 1
ATOM 717 C C . THR A 1 92 ? -14.931 8.477 -23.975 1.00 61.53 92 THR A C 1
ATOM 719 O O . THR A 1 92 ? -15.674 8.044 -24.852 1.00 61.53 92 THR A O 1
ATOM 722 N N . SER A 1 93 ? -15.383 9.209 -22.962 1.00 59.91 93 SER A N 1
ATOM 723 C CA . SER A 1 93 ? -16.693 9.853 -23.024 1.00 59.91 93 SER A CA 1
ATOM 724 C C . SER A 1 93 ? -16.569 11.061 -23.947 1.00 59.91 93 SER A C 1
ATOM 726 O O . SER A 1 93 ? -15.729 11.931 -23.708 1.00 59.91 93 SER A O 1
ATOM 728 N N . ALA A 1 94 ? -17.380 11.130 -25.004 1.00 62.00 94 ALA A N 1
ATOM 729 C CA . ALA A 1 94 ? -17.505 12.367 -25.765 1.00 62.00 94 ALA A CA 1
ATOM 730 C C . ALA A 1 94 ? -18.000 13.477 -24.814 1.00 62.00 94 ALA A C 1
ATOM 732 O O . ALA A 1 94 ? -18.887 13.209 -23.996 1.00 62.00 94 ALA A O 1
ATOM 733 N N . PRO A 1 95 ? -17.435 14.697 -24.866 1.00 63.59 95 PRO A N 1
ATOM 734 C CA . PRO A 1 95 ? -17.934 15.794 -24.051 1.00 63.59 95 PRO A CA 1
ATOM 735 C C . PRO A 1 95 ? -19.416 16.013 -24.366 1.00 63.59 95 PRO A C 1
ATOM 737 O O . PRO A 1 95 ? -19.807 16.071 -25.532 1.00 63.59 95 PRO A O 1
ATOM 740 N N . SER A 1 96 ? -20.240 16.110 -23.319 1.00 67.25 96 SER A N 1
ATOM 741 C CA . SER A 1 96 ? -21.656 16.446 -23.464 1.00 67.25 96 SER A CA 1
ATOM 742 C C . SER A 1 96 ? -21.747 17.809 -24.146 1.00 67.25 96 SER A C 1
ATOM 744 O O . SER A 1 96 ? -21.261 18.805 -23.608 1.00 67.25 96 SER A O 1
ATOM 746 N N . SER A 1 97 ? -22.299 17.855 -25.356 1.00 63.88 97 SER A N 1
ATOM 747 C CA . SER A 1 97 ? -22.532 19.104 -26.075 1.00 63.88 97 SER A CA 1
ATOM 748 C C . SER A 1 97 ? -23.446 19.994 -25.231 1.00 63.88 97 SER A C 1
ATOM 750 O O . SER A 1 97 ? -24.613 19.662 -25.020 1.00 63.88 97 SER A O 1
ATOM 752 N N . ALA A 1 98 ? -22.900 21.098 -24.715 1.00 63.00 98 ALA A N 1
ATOM 753 C CA . ALA A 1 98 ? -23.654 22.084 -23.951 1.00 63.00 98 ALA A CA 1
ATOM 754 C C . ALA A 1 98 ? -24.810 22.653 -24.801 1.00 63.00 98 ALA A C 1
ATOM 756 O O . ALA A 1 98 ? -24.637 22.839 -26.011 1.00 63.00 98 ALA A O 1
ATOM 757 N N . PRO A 1 99 ? -25.983 22.952 -24.212 1.00 56.81 99 PRO A N 1
ATOM 758 C CA . PRO A 1 99 ? -27.060 23.599 -24.946 1.00 56.81 99 PRO A CA 1
ATOM 759 C C . PRO A 1 99 ? -26.617 25.006 -25.375 1.00 56.81 99 PRO A C 1
ATOM 761 O O . PRO A 1 99 ? -26.147 25.801 -24.562 1.00 56.81 99 PRO A O 1
ATOM 764 N N . SER A 1 100 ? -26.748 25.295 -26.671 1.00 59.34 100 SER A N 1
ATOM 765 C CA . SER A 1 100 ? -26.432 26.593 -27.268 1.00 59.34 100 SER A CA 1
ATOM 766 C C . SER A 1 100 ? -27.381 27.664 -26.727 1.00 59.34 100 SER A C 1
ATOM 768 O O . SER A 1 100 ? -28.561 27.697 -27.073 1.00 59.34 100 SER A O 1
ATOM 770 N N . GLY A 1 101 ? -26.866 28.529 -25.861 1.00 59.59 101 GLY A N 1
ATOM 771 C CA . GLY A 1 101 ? -27.582 29.686 -25.340 1.00 59.59 101 GLY A CA 1
ATOM 772 C C . GLY A 1 101 ? -26.594 30.720 -24.823 1.00 59.59 101 GLY A C 1
ATOM 773 O O . GLY A 1 101 ? -26.231 30.696 -23.653 1.00 59.59 101 GLY A O 1
ATOM 774 N N . ALA A 1 102 ? -26.147 31.620 -25.695 1.00 54.31 102 ALA A N 1
ATOM 775 C CA . ALA A 1 102 ? -25.357 32.789 -25.320 1.00 54.31 102 ALA A CA 1
ATOM 776 C C . ALA A 1 102 ? -26.167 34.063 -25.595 1.00 54.31 102 ALA A C 1
ATOM 778 O O . ALA A 1 102 ? -26.710 34.189 -26.695 1.00 54.31 102 ALA A O 1
ATOM 779 N N . PRO A 1 103 ? -26.198 35.051 -24.685 1.00 53.25 103 PRO A N 1
ATOM 780 C CA . PRO A 1 103 ? -26.333 36.441 -25.074 1.00 53.25 103 PRO A CA 1
ATOM 781 C C . PRO A 1 103 ? -24.943 37.089 -25.160 1.00 53.25 103 PRO A C 1
ATOM 783 O O . PRO A 1 103 ? -24.071 36.876 -24.318 1.00 53.25 103 PRO A O 1
ATOM 786 N N . ALA A 1 104 ? -24.739 37.875 -26.216 1.00 56.62 104 ALA A N 1
ATOM 787 C CA . ALA A 1 104 ? -23.526 38.644 -26.458 1.00 56.62 104 ALA A CA 1
ATOM 788 C C . ALA A 1 104 ? -23.347 39.750 -25.402 1.00 56.62 104 ALA A C 1
ATOM 790 O O . ALA A 1 104 ? -24.271 40.523 -25.153 1.00 56.62 104 ALA A O 1
ATOM 791 N N . ALA A 1 105 ? -22.148 39.862 -24.826 1.00 53.16 105 ALA A N 1
ATOM 792 C CA . ALA A 1 105 ? -21.745 40.992 -23.992 1.00 53.16 105 ALA A CA 1
ATOM 793 C C . ALA A 1 105 ? -20.612 41.761 -24.691 1.00 53.16 105 ALA A C 1
ATOM 795 O O . ALA A 1 105 ? -19.569 41.197 -25.020 1.00 53.16 105 ALA A O 1
ATOM 796 N N . ALA A 1 106 ? -20.875 43.040 -24.959 1.00 55.66 106 ALA A N 1
ATOM 797 C CA . ALA A 1 106 ? -20.010 43.979 -25.660 1.00 55.66 106 ALA A CA 1
ATOM 798 C C . ALA A 1 106 ? -18.745 44.343 -24.856 1.00 55.66 106 ALA A C 1
ATOM 800 O O . ALA A 1 106 ? -18.777 44.441 -23.630 1.00 55.66 106 ALA A O 1
ATOM 801 N N . SER A 1 107 ? -17.636 44.569 -25.565 1.00 63.28 107 SER A N 1
ATOM 802 C CA . SER A 1 107 ? -16.349 45.009 -25.009 1.00 63.28 107 SER A CA 1
ATOM 803 C C . SER A 1 107 ? -16.381 46.480 -24.552 1.00 63.28 107 SER A C 1
ATOM 805 O O . SER A 1 107 ? -17.038 47.293 -25.206 1.00 63.28 107 SER A O 1
ATOM 807 N N . PRO A 1 108 ? -15.652 46.868 -23.487 1.00 65.56 108 PRO A N 1
ATOM 808 C CA . PRO A 1 108 ? -15.494 48.273 -23.111 1.00 65.56 108 PRO A CA 1
ATOM 809 C C . PRO A 1 108 ? -14.411 48.981 -23.958 1.00 65.56 108 PRO A C 1
ATOM 811 O O . PRO A 1 108 ? -13.496 48.315 -24.453 1.00 65.56 108 PRO A O 1
ATOM 814 N N . PRO A 1 109 ? -14.480 50.317 -24.131 1.00 57.53 109 PRO A N 1
ATOM 815 C CA . PRO A 1 109 ? -13.477 51.077 -24.874 1.00 57.53 109 PRO A CA 1
ATOM 816 C C . PRO A 1 109 ? -12.200 51.318 -24.053 1.00 57.53 109 PRO A C 1
ATOM 818 O O . PRO A 1 109 ? -12.237 51.425 -22.827 1.00 57.53 109 PRO A O 1
ATOM 821 N N . ALA A 1 110 ? -11.071 51.419 -24.759 1.00 51.88 110 ALA A N 1
ATOM 822 C CA . ALA A 1 110 ? -9.770 51.794 -24.212 1.00 51.88 110 ALA A CA 1
ATOM 823 C C . ALA A 1 110 ? -9.722 53.292 -23.852 1.00 51.88 110 ALA A C 1
ATOM 825 O O . ALA A 1 110 ? -10.256 54.127 -24.583 1.00 51.88 110 ALA A O 1
ATOM 826 N N . SER A 1 111 ? -9.069 53.607 -22.734 1.00 57.16 111 SER A N 1
ATOM 827 C CA . SER A 1 111 ? -8.857 54.966 -22.208 1.00 57.16 111 SER A CA 1
ATOM 828 C C . SER A 1 111 ? -7.453 55.498 -22.580 1.00 57.16 111 SER A C 1
ATOM 830 O O . SER A 1 111 ? -6.603 54.680 -22.936 1.00 57.16 111 SER A O 1
ATOM 832 N N . PRO A 1 112 ? -7.239 56.833 -22.551 1.00 60.81 112 PRO A N 1
ATOM 833 C CA . PRO A 1 112 ? -6.354 57.569 -23.468 1.00 60.81 112 PRO A CA 1
ATOM 834 C C . PRO A 1 112 ? -4.856 57.530 -23.153 1.00 60.81 112 PRO A C 1
ATOM 836 O O . PRO A 1 112 ? -4.489 57.344 -21.971 1.00 60.81 112 PRO A O 1
#